Protein AF-A0A0G4NIA5-F1 (afdb_monomer_lite)

InterPro domains:
  IPR004276 Glycosyltransferase family 28, N-terminal domain [PF03033] (1-83)
  IPR050426 Glycosyltransferase 28 [PTHR4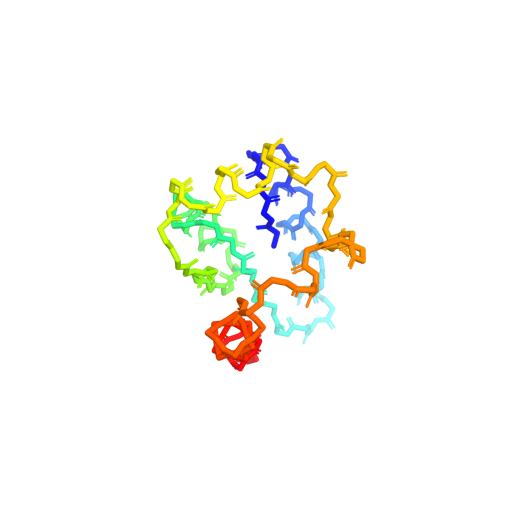8050] (1-91)

Foldseek 3Di:
DEDDPVVVVVVLVVQLVVVVVVDQAEDEYDPVCCCVSVVSVHHYDDLDDDPVVVVVVCVVDVDPDDDPVVVPPPCVPVVVVSVVVSVVRND

Organism: Verticillium longisporum (NCBI:txid100787)

Secondary structure (DSSP, 8-state):
--S-HHHHHHHHHHHHHHHHTT---EEEE-GGGHHHHHHTT-EEEE--S-HHHHHHHHHH-SSSS--GGGGSSSTHHHHHHHHHHHHHHT-

pLDDT: mean 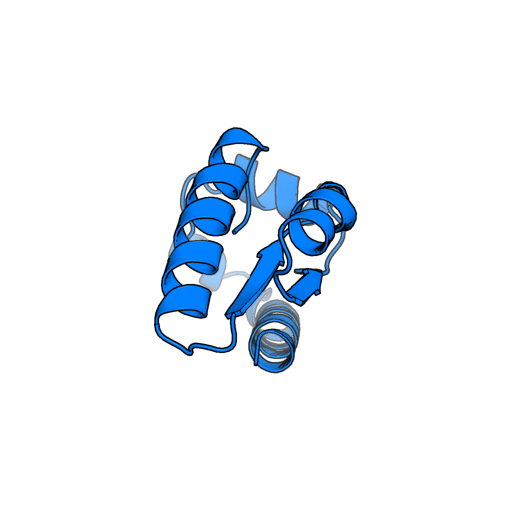74.3, std 18.68, range [42.88, 98.0]

Radius of gyration: 14.81 Å; chains: 1; bounding box: 32×23×42 Å

Sequence (91 aa):
VVGSRGDVQPFVALGNELQRHGHRVRLATHDTFADFVRKSGLEFYPIGGDPTELMAYMVKNPGLMPSMKSLRAGDIQKKRTMIAEMLEGCW

Structure (mmCIF, N/CA/C/O backbone):
data_AF-A0A0G4NIA5-F1
#
_entry.id   AF-A0A0G4NIA5-F1
#
loop_
_atom_site.group_PDB
_atom_site.id
_atom_site.type_symbol
_atom_site.label_atom_id
_atom_site.label_alt_id
_atom_site.label_comp_id
_atom_site.label_asym_id
_atom_site.label_entity_id
_atom_site.label_seq_id
_atom_site.pdbx_PDB_ins_code
_atom_site.Cartn_x
_atom_site.Cartn_y
_atom_site.Cartn_z
_atom_site.occupancy
_atom_site.B_iso_or_equiv
_atom_site.auth_seq_id
_atom_site.auth_comp_id
_atom_site.auth_asym_id
_atom_site.auth_atom_id
_atom_site.pdbx_PDB_model_num
ATOM 1 N N . VAL A 1 1 ? -0.840 0.037 -5.726 1.00 76.88 1 VAL A N 1
ATOM 2 C CA . VAL A 1 1 ? -0.041 1.280 -5.718 1.00 76.88 1 VAL A CA 1
ATOM 3 C C . VAL A 1 1 ? 1.402 0.908 -5.949 1.00 76.88 1 VAL A C 1
ATOM 5 O O . VAL A 1 1 ? 1.917 0.050 -5.248 1.00 76.88 1 VAL A O 1
ATOM 8 N N . VAL A 1 2 ? 2.031 1.517 -6.945 1.00 77.25 2 VAL A N 1
ATOM 9 C CA . VAL A 1 2 ? 3.441 1.293 -7.262 1.00 77.25 2 VAL A CA 1
ATOM 10 C C . VAL A 1 2 ? 4.107 2.662 -7.157 1.00 77.25 2 VAL A C 1
ATOM 12 O O . VAL A 1 2 ? 3.743 3.567 -7.899 1.00 77.25 2 VAL A O 1
ATOM 15 N N . GLY A 1 3 ? 4.978 2.846 -6.166 1.00 76.44 3 GLY A N 1
ATOM 16 C CA . GLY A 1 3 ? 5.553 4.152 -5.843 1.00 76.44 3 GLY A CA 1
ATOM 17 C C . GLY A 1 3 ? 6.326 4.158 -4.524 1.00 76.44 3 GLY A C 1
ATOM 18 O O . GLY A 1 3 ? 6.558 3.112 -3.914 1.00 76.44 3 GLY A O 1
ATOM 19 N N . SER A 1 4 ? 6.738 5.350 -4.103 1.00 83.25 4 SER A N 1
ATOM 20 C CA . SER A 1 4 ? 7.445 5.630 -2.851 1.00 83.25 4 SER A CA 1
ATOM 21 C C . SER A 1 4 ? 6.522 5.549 -1.625 1.00 83.25 4 SER A C 1
ATOM 23 O O . SER A 1 4 ? 5.305 5.408 -1.740 1.00 83.25 4 SER A O 1
ATOM 25 N N . ARG A 1 5 ? 7.074 5.723 -0.413 1.00 83.56 5 ARG A N 1
ATOM 26 C CA . ARG A 1 5 ? 6.256 5.830 0.812 1.00 83.56 5 ARG A CA 1
ATOM 27 C C . ARG A 1 5 ? 5.219 6.960 0.722 1.00 83.56 5 ARG A C 1
ATOM 29 O O . ARG A 1 5 ? 4.109 6.780 1.218 1.00 83.56 5 ARG A O 1
ATOM 36 N N . GLY A 1 6 ? 5.573 8.083 0.090 1.00 86.38 6 GLY A N 1
ATOM 37 C CA . GLY A 1 6 ? 4.666 9.217 -0.113 1.00 86.38 6 GLY A CA 1
ATOM 38 C C . GLY A 1 6 ? 3.474 8.866 -1.002 1.00 86.38 6 GLY A C 1
ATOM 39 O O . GLY A 1 6 ? 2.384 9.381 -0.784 1.00 86.38 6 GLY A O 1
ATOM 40 N N . ASP A 1 7 ? 3.656 7.922 -1.927 1.00 87.75 7 ASP A N 1
ATOM 41 C CA . ASP A 1 7 ? 2.583 7.407 -2.776 1.00 87.75 7 ASP A CA 1
ATOM 42 C C . ASP A 1 7 ? 1.718 6.379 -2.043 1.00 87.75 7 ASP A C 1
ATOM 44 O O . ASP A 1 7 ? 0.531 6.293 -2.309 1.00 87.75 7 ASP A O 1
ATOM 48 N N . VAL A 1 8 ? 2.276 5.596 -1.112 1.00 88.62 8 VAL A N 1
ATOM 49 C CA . VAL A 1 8 ? 1.538 4.537 -0.391 1.00 88.62 8 VAL A CA 1
ATOM 50 C C . VAL A 1 8 ? 0.691 5.094 0.760 1.00 88.62 8 VAL A C 1
ATOM 52 O O . VAL A 1 8 ? -0.418 4.616 1.001 1.00 88.62 8 VAL A O 1
ATOM 55 N N . GLN A 1 9 ? 1.181 6.108 1.475 1.00 93.00 9 GLN A N 1
ATOM 56 C CA . GLN A 1 9 ? 0.535 6.637 2.683 1.00 93.00 9 GLN 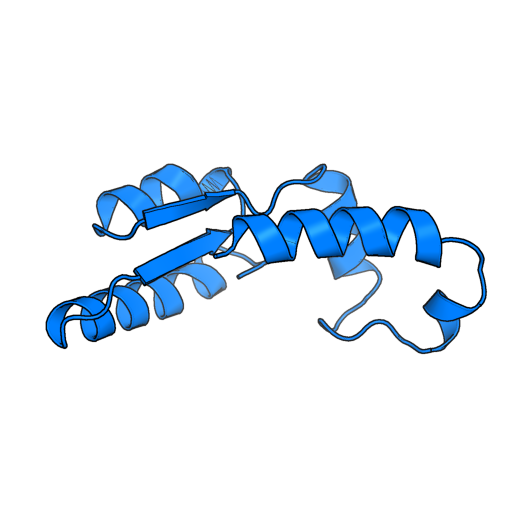A CA 1
ATOM 57 C C . GLN A 1 9 ? -0.900 7.172 2.467 1.00 93.00 9 GLN A C 1
ATOM 59 O O . GLN A 1 9 ? -1.762 6.851 3.289 1.00 93.00 9 GLN A O 1
ATOM 64 N N . PRO A 1 10 ? -1.220 7.911 1.385 1.00 95.75 10 PRO A N 1
ATOM 65 C CA . PRO A 1 10 ? -2.587 8.370 1.130 1.00 95.75 10 PRO A CA 1
ATOM 66 C C . PRO A 1 10 ? -3.583 7.220 0.929 1.00 95.75 10 PRO A C 1
ATOM 68 O O . PRO A 1 10 ? -4.726 7.314 1.369 1.00 95.75 10 PRO A O 1
ATOM 71 N N . PHE A 1 11 ? -3.153 6.107 0.324 1.00 94.81 11 PHE A N 1
ATOM 72 C CA . PHE A 1 11 ? -4.019 4.939 0.115 1.00 94.81 11 PHE A CA 1
ATOM 73 C C . PHE A 1 11 ? -4.237 4.140 1.394 1.00 94.81 11 PHE A C 1
ATOM 75 O O . PHE A 1 11 ? -5.296 3.543 1.558 1.00 94.81 11 PHE A O 1
ATOM 82 N N . VAL A 1 12 ? -3.274 4.161 2.318 1.00 95.50 12 VAL A N 1
ATOM 83 C CA . VAL A 1 12 ? -3.484 3.633 3.669 1.00 95.50 12 VAL A CA 1
ATOM 84 C C . VAL A 1 12 ? -4.555 4.448 4.396 1.00 95.50 12 VAL A C 1
ATOM 86 O O . VAL A 1 12 ? -5.491 3.875 4.947 1.00 95.50 12 VAL A O 1
ATOM 89 N N . ALA A 1 13 ? -4.468 5.781 4.350 1.00 96.12 13 ALA A N 1
ATOM 90 C CA . ALA A 1 13 ? -5.472 6.650 4.964 1.00 96.12 13 ALA A CA 1
ATOM 91 C C . ALA A 1 13 ? -6.869 6.434 4.355 1.00 96.12 13 ALA A C 1
ATOM 93 O O . ALA A 1 13 ? -7.840 6.261 5.090 1.00 96.12 13 ALA A O 1
ATOM 94 N N . LEU A 1 14 ? -6.957 6.369 3.022 1.00 96.94 14 LEU A N 1
ATOM 95 C CA . LEU A 1 14 ? -8.202 6.072 2.313 1.00 96.94 14 LEU A CA 1
ATOM 96 C C . LEU A 1 14 ? -8.755 4.687 2.674 1.00 96.94 14 LEU A C 1
ATOM 98 O O . LEU A 1 14 ? -9.949 4.549 2.923 1.00 96.94 14 LEU A O 1
ATOM 102 N N . GLY A 1 15 ? -7.900 3.664 2.719 1.00 96.25 15 GLY A N 1
ATOM 103 C CA . GLY A 1 15 ? -8.308 2.304 3.058 1.00 96.25 15 GLY A CA 1
ATOM 104 C C . GLY A 1 15 ? -8.879 2.201 4.469 1.00 96.25 15 GLY A C 1
ATOM 105 O O . GLY A 1 15 ? -9.903 1.553 4.668 1.00 96.25 15 GLY A O 1
ATOM 106 N N . ASN A 1 16 ? -8.262 2.889 5.429 1.00 96.94 16 ASN A N 1
ATOM 107 C CA . ASN A 1 16 ? -8.755 2.935 6.801 1.00 96.94 16 ASN A CA 1
ATOM 108 C C . ASN A 1 16 ? -10.127 3.619 6.882 1.00 96.94 16 ASN A C 1
ATOM 110 O O . ASN A 1 16 ? -11.000 3.148 7.607 1.00 96.94 16 ASN A O 1
ATOM 114 N N . GLU A 1 17 ? -10.344 4.699 6.126 1.00 98.00 17 GLU A N 1
ATOM 115 C CA . GLU A 1 17 ? -11.661 5.341 6.061 1.00 98.00 17 GLU A CA 1
ATOM 116 C C . GLU A 1 17 ? -12.700 4.394 5.447 1.00 98.00 17 GLU A C 1
ATOM 118 O O . GLU A 1 17 ? -13.753 4.177 6.033 1.00 98.00 17 GLU A O 1
ATOM 123 N N . LEU A 1 18 ? -12.385 3.727 4.335 1.00 97.31 18 LEU A N 1
ATOM 124 C CA . LEU A 1 18 ? -13.274 2.735 3.721 1.00 97.31 18 LEU A CA 1
ATOM 125 C C . LEU A 1 18 ? -13.621 1.574 4.676 1.00 97.31 18 LEU A C 1
ATOM 127 O O . LEU A 1 18 ? -14.775 1.145 4.712 1.00 97.31 18 LEU A O 1
ATOM 131 N N . GLN A 1 19 ? -12.676 1.102 5.498 1.00 96.56 19 GLN A N 1
ATOM 132 C CA . GLN A 1 19 ? -12.964 0.109 6.543 1.00 96.56 19 GLN A CA 1
ATOM 133 C C . GLN A 1 19 ? -13.979 0.619 7.575 1.00 96.56 19 GLN A C 1
ATOM 135 O O . GLN A 1 19 ? -14.844 -0.146 8.002 1.00 96.56 19 GLN A O 1
ATOM 140 N N . ARG A 1 20 ? -13.938 1.909 7.944 1.00 96.69 20 ARG A N 1
ATOM 141 C CA . ARG A 1 20 ? -14.930 2.514 8.856 1.00 96.69 20 ARG A CA 1
ATOM 142 C C . ARG A 1 20 ? -16.341 2.534 8.270 1.00 96.69 20 ARG A C 1
ATOM 144 O O . ARG A 1 20 ? -17.301 2.485 9.032 1.00 96.69 20 ARG A O 1
ATOM 151 N N . HIS A 1 21 ? -16.463 2.558 6.943 1.00 97.44 21 HIS A N 1
ATOM 152 C CA . HIS A 1 21 ? -17.737 2.429 6.219 1.00 97.44 21 HIS A CA 1
ATOM 153 C C . HIS A 1 21 ? -18.118 0.969 5.915 1.00 97.44 21 HIS A C 1
ATOM 155 O O . HIS A 1 21 ? -19.085 0.717 5.203 1.00 97.44 21 HIS A O 1
ATOM 161 N N . GLY A 1 22 ? -17.393 -0.007 6.475 1.00 96.06 22 GLY A N 1
ATOM 162 C CA . GLY A 1 22 ? -17.723 -1.432 6.385 1.00 96.06 22 GLY A CA 1
ATOM 163 C C . GLY A 1 22 ? -17.126 -2.163 5.179 1.00 96.06 22 GLY A C 1
ATOM 164 O O . GLY A 1 22 ? -17.507 -3.301 4.906 1.00 96.06 22 GLY A O 1
ATOM 165 N N . HIS A 1 23 ? -16.189 -1.551 4.451 1.00 96.75 23 HIS A 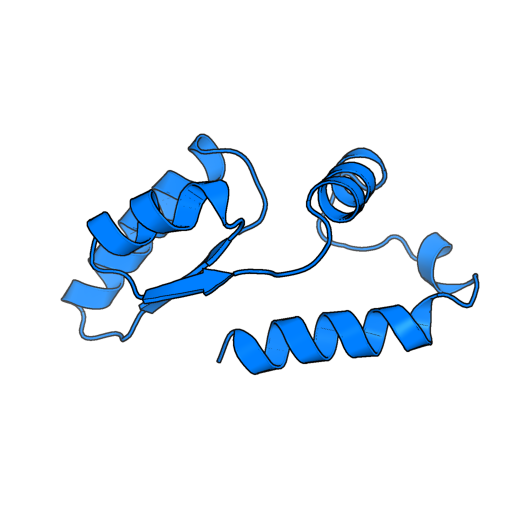N 1
ATOM 166 C CA . HIS A 1 23 ? -15.539 -2.202 3.315 1.00 96.75 23 HIS A CA 1
ATOM 167 C C . HIS A 1 23 ? -14.363 -3.085 3.750 1.00 96.75 23 HIS A C 1
ATOM 169 O O . HIS A 1 23 ? -13.521 -2.690 4.556 1.00 96.75 23 HIS A O 1
ATOM 175 N N . ARG A 1 24 ? -14.245 -4.270 3.141 1.00 94.88 24 ARG A N 1
ATOM 176 C CA . ARG A 1 24 ? -13.017 -5.071 3.191 1.00 94.88 24 ARG A CA 1
ATOM 177 C C . ARG A 1 24 ? -12.010 -4.471 2.215 1.00 94.88 24 ARG A C 1
ATOM 179 O O . ARG A 1 24 ? -12.266 -4.432 1.015 1.00 94.88 24 ARG A O 1
ATOM 186 N N . VAL A 1 25 ? -10.876 -4.008 2.730 1.00 95.69 25 VAL A N 1
ATOM 187 C CA . VAL A 1 25 ? -9.855 -3.320 1.934 1.00 95.69 25 VAL A CA 1
ATOM 188 C C . VAL A 1 25 ? -8.544 -4.091 1.962 1.00 95.69 25 VAL A C 1
ATOM 190 O O . VAL A 1 25 ? -8.030 -4.441 3.027 1.00 95.69 25 VAL A O 1
ATOM 193 N N . ARG A 1 26 ? -7.989 -4.296 0.768 1.00 94.69 26 ARG A N 1
ATOM 194 C CA . ARG A 1 26 ? -6.675 -4.882 0.524 1.00 94.69 26 ARG A CA 1
ATOM 195 C C . ARG A 1 26 ? -5.837 -3.910 -0.294 1.00 94.69 26 ARG A C 1
ATOM 197 O O . ARG A 1 26 ? -6.278 -3.441 -1.339 1.00 94.69 26 ARG A O 1
ATOM 204 N N . LEU A 1 27 ? -4.632 -3.601 0.179 1.00 92.81 27 LEU A N 1
ATOM 205 C CA . LEU A 1 27 ? -3.704 -2.710 -0.502 1.00 92.81 27 LEU A CA 1
ATOM 206 C C . LEU A 1 27 ? -2.587 -3.516 -1.164 1.00 92.81 27 LEU A C 1
ATOM 208 O O . LEU A 1 27 ? -1.769 -4.153 -0.498 1.00 92.81 27 LEU A O 1
ATOM 212 N N . ALA A 1 28 ? -2.557 -3.452 -2.493 1.00 91.62 28 ALA A N 1
ATOM 213 C CA . ALA A 1 28 ? -1.530 -4.076 -3.310 1.00 91.62 28 ALA A CA 1
ATOM 214 C C . ALA A 1 28 ? -0.338 -3.116 -3.501 1.00 91.62 28 ALA A C 1
ATOM 216 O O . ALA A 1 28 ? -0.530 -2.024 -4.042 1.00 91.62 28 ALA A O 1
ATOM 217 N N . THR A 1 29 ? 0.873 -3.462 -3.052 1.00 88.69 29 THR A N 1
ATOM 218 C CA . THR A 1 29 ? 2.104 -2.649 -3.223 1.00 88.69 29 THR A CA 1
ATOM 219 C C . THR A 1 29 ? 3.366 -3.523 -3.118 1.00 88.69 29 THR A C 1
ATOM 221 O O . THR A 1 29 ? 3.263 -4.746 -3.055 1.00 88.69 29 THR A O 1
ATOM 224 N N . HIS A 1 30 ? 4.559 -2.924 -3.144 1.00 84.75 30 HIS A N 1
ATOM 225 C CA . HIS A 1 30 ? 5.832 -3.634 -2.975 1.00 84.75 30 HIS A CA 1
ATOM 226 C C . HIS A 1 30 ? 5.988 -4.217 -1.562 1.00 84.75 30 HIS A C 1
ATOM 228 O O . HIS A 1 30 ? 5.552 -3.609 -0.579 1.00 84.75 30 HIS A O 1
ATOM 234 N N . ASP A 1 31 ? 6.702 -5.341 -1.455 1.00 87.25 31 ASP A N 1
ATOM 235 C CA . ASP A 1 31 ? 6.954 -6.055 -0.192 1.00 87.25 31 ASP A CA 1
ATOM 236 C C . ASP A 1 31 ? 7.624 -5.204 0.887 1.00 87.25 31 ASP A C 1
ATOM 238 O O . ASP A 1 31 ? 7.351 -5.371 2.075 1.00 87.25 31 ASP A O 1
ATOM 242 N N . THR A 1 32 ? 8.433 -4.218 0.494 1.00 86.75 32 THR A N 1
ATOM 243 C CA . THR A 1 32 ? 9.049 -3.247 1.412 1.00 86.75 32 THR A CA 1
ATOM 244 C C . THR A 1 32 ? 8.035 -2.444 2.229 1.00 86.75 32 THR A C 1
ATOM 246 O O . THR A 1 32 ? 8.387 -1.894 3.273 1.00 86.75 32 THR A O 1
ATOM 249 N N . PHE A 1 33 ? 6.774 -2.380 1.795 1.00 89.88 33 PHE A N 1
ATOM 250 C CA . PHE A 1 33 ? 5.692 -1.719 2.520 1.00 89.88 33 PHE A CA 1
ATOM 251 C C . PHE A 1 33 ? 4.724 -2.695 3.197 1.00 89.88 33 PHE A C 1
ATOM 253 O O . PHE A 1 33 ? 3.782 -2.232 3.837 1.00 89.88 33 PHE A O 1
ATOM 260 N N . ALA A 1 34 ? 4.946 -4.011 3.123 1.00 90.69 34 ALA A N 1
ATOM 261 C CA . ALA A 1 34 ? 4.033 -5.012 3.678 1.00 90.69 34 ALA A CA 1
ATOM 262 C C . ALA A 1 34 ? 3.727 -4.767 5.164 1.00 90.69 34 ALA A C 1
ATOM 264 O O . ALA A 1 34 ? 2.564 -4.718 5.566 1.00 90.69 34 ALA A O 1
ATOM 265 N N . ASP A 1 35 ? 4.761 -4.523 5.971 1.00 92.94 35 ASP A N 1
ATOM 266 C CA . ASP A 1 35 ? 4.604 -4.227 7.397 1.00 92.94 35 ASP A CA 1
ATOM 267 C C . ASP A 1 35 ? 3.888 -2.902 7.647 1.00 92.94 35 ASP A C 1
ATOM 269 O O . ASP A 1 35 ? 3.116 -2.785 8.595 1.00 92.94 35 ASP A O 1
ATOM 273 N N . PHE A 1 36 ? 4.135 -1.897 6.807 1.00 91.88 36 PHE A N 1
ATOM 274 C CA . PHE A 1 36 ? 3.480 -0.597 6.919 1.00 91.88 36 PHE A CA 1
ATOM 275 C C . PHE A 1 36 ? 1.969 -0.714 6.680 1.00 91.88 36 PHE A C 1
ATOM 277 O O . PHE A 1 36 ? 1.191 -0.147 7.442 1.00 91.88 36 PHE A O 1
ATOM 284 N N . VAL A 1 37 ? 1.566 -1.502 5.679 1.00 94.12 37 VAL A N 1
ATOM 285 C CA . VAL A 1 37 ? 0.158 -1.778 5.364 1.00 94.12 37 VAL A CA 1
ATOM 286 C C . VAL A 1 37 ? -0.499 -2.628 6.451 1.00 94.12 37 VAL A C 1
ATOM 288 O O . VAL A 1 37 ? -1.546 -2.264 6.974 1.00 94.12 37 VAL A O 1
ATOM 291 N N . ARG A 1 38 ? 0.124 -3.738 6.860 1.00 95.12 38 ARG A N 1
ATOM 292 C CA . ARG A 1 38 ? -0.464 -4.624 7.880 1.00 95.12 38 ARG A CA 1
ATOM 293 C C . ARG A 1 38 ? -0.632 -3.923 9.228 1.00 95.12 38 ARG A C 1
ATOM 295 O O . ARG A 1 38 ? -1.649 -4.110 9.888 1.00 95.12 38 ARG A O 1
ATOM 302 N N . LYS A 1 39 ? 0.326 -3.074 9.626 1.00 96.00 39 LYS A N 1
ATOM 303 C CA . LYS A 1 39 ? 0.237 -2.275 10.863 1.00 96.00 39 LYS A CA 1
ATOM 304 C C . LYS A 1 39 ? -0.902 -1.256 10.848 1.00 96.00 39 LYS A C 1
ATOM 306 O O . LYS A 1 39 ? -1.319 -0.837 11.922 1.00 96.00 39 LYS A O 1
ATOM 311 N N . SER A 1 40 ? -1.408 -0.861 9.678 1.00 94.19 40 SER A N 1
ATOM 312 C CA . SER A 1 40 ? -2.575 0.021 9.594 1.00 94.19 40 SER A CA 1
ATOM 313 C C . SER A 1 40 ? -3.907 -0.723 9.709 1.00 94.19 40 SER A C 1
ATOM 315 O O . SER A 1 40 ? -4.940 -0.067 9.747 1.00 94.19 40 SER A O 1
ATOM 317 N N . GLY A 1 41 ? -3.896 -2.061 9.769 1.00 94.44 41 GLY A N 1
ATOM 318 C CA . GLY A 1 41 ? -5.103 -2.892 9.822 1.00 94.44 41 GLY A CA 1
ATOM 319 C C . GLY A 1 41 ? -5.679 -3.260 8.450 1.00 94.44 41 GLY A C 1
ATOM 320 O O . GLY A 1 41 ? -6.738 -3.884 8.382 1.00 94.44 41 GLY A O 1
ATOM 321 N N . LEU A 1 42 ? -4.991 -2.911 7.359 1.00 95.94 42 LEU A N 1
ATOM 322 C CA . LEU A 1 42 ? -5.389 -3.275 5.999 1.00 95.94 42 LEU A CA 1
ATOM 323 C C . LEU A 1 42 ? -4.828 -4.643 5.605 1.00 95.94 42 LEU A C 1
ATOM 325 O O . LEU A 1 42 ? -3.727 -5.02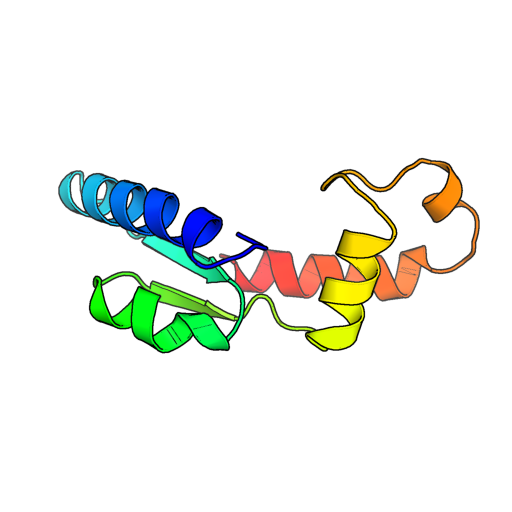8 6.011 1.00 95.94 42 LEU A O 1
ATOM 329 N N . GLU A 1 43 ? -5.554 -5.365 4.748 1.00 95.19 43 GLU A N 1
ATOM 330 C CA . GLU A 1 43 ? -4.977 -6.533 4.088 1.00 95.19 43 GLU A CA 1
ATOM 331 C C . GLU A 1 43 ? -3.876 -6.092 3.118 1.00 95.19 43 GLU A C 1
ATOM 333 O O . GLU A 1 43 ? -3.967 -5.043 2.480 1.00 95.19 43 GLU A O 1
ATOM 338 N N . PHE A 1 44 ? -2.837 -6.909 2.976 1.00 93.31 44 PHE A N 1
ATOM 339 C CA . PHE A 1 44 ? -1.722 -6.641 2.075 1.00 93.31 44 PHE A CA 1
ATOM 340 C C . PHE A 1 44 ? -1.694 -7.667 0.949 1.00 93.31 44 PHE A C 1
ATOM 342 O O . PHE A 1 44 ? -1.826 -8.865 1.207 1.00 93.31 44 PHE A O 1
ATOM 349 N N . TYR A 1 45 ? -1.454 -7.192 -0.272 1.00 89.62 45 TYR A N 1
ATOM 350 C CA . TYR A 1 45 ? -1.129 -8.045 -1.407 1.00 89.62 45 TYR A CA 1
ATOM 351 C C . TYR A 1 45 ? 0.215 -7.635 -2.019 1.00 89.62 45 TYR A C 1
ATOM 353 O O . TYR A 1 45 ? 0.395 -6.462 -2.366 1.00 89.62 45 TYR A O 1
ATOM 361 N N . PRO A 1 46 ? 1.170 -8.565 -2.158 1.00 85.88 46 PRO A N 1
ATOM 362 C CA . PRO A 1 46 ? 2.406 -8.273 -2.857 1.00 85.88 46 PRO A CA 1
ATOM 363 C C . PRO A 1 46 ? 2.094 -8.127 -4.341 1.00 85.88 46 PRO A C 1
ATOM 365 O O . PRO A 1 46 ? 1.600 -9.056 -4.968 1.00 85.88 46 PRO A O 1
ATOM 368 N N . ILE A 1 47 ? 2.402 -6.968 -4.923 1.00 79.19 47 ILE A N 1
ATOM 369 C CA . ILE A 1 47 ? 2.206 -6.751 -6.365 1.00 79.19 47 ILE A CA 1
ATOM 370 C C . ILE A 1 47 ? 3.053 -7.717 -7.220 1.00 79.19 47 ILE A C 1
ATOM 372 O O . ILE A 1 47 ? 2.742 -7.896 -8.391 1.00 79.19 47 ILE A O 1
ATOM 376 N N . GLY A 1 48 ? 4.033 -8.416 -6.628 1.00 67.75 48 GLY A N 1
ATOM 377 C CA . GLY A 1 48 ? 4.833 -9.445 -7.296 1.00 67.75 48 GLY A CA 1
ATOM 378 C C . GLY A 1 48 ? 5.743 -8.877 -8.390 1.00 67.75 48 GLY A C 1
ATOM 379 O O . GLY A 1 48 ? 5.648 -7.702 -8.729 1.00 67.75 48 GLY A O 1
ATOM 380 N N . GLY A 1 49 ? 6.636 -9.713 -8.928 1.00 60.78 49 GLY A N 1
ATOM 381 C CA . GLY A 1 49 ? 7.651 -9.337 -9.925 1.00 60.78 49 GLY A CA 1
ATOM 382 C C . GLY A 1 49 ? 8.983 -8.886 -9.310 1.00 60.78 49 GLY A C 1
ATOM 383 O O . GLY A 1 49 ? 9.035 -8.494 -8.146 1.00 60.78 49 GLY A O 1
ATOM 384 N N . ASP A 1 50 ? 10.078 -8.966 -10.077 1.00 57.47 50 ASP A N 1
ATOM 385 C CA . ASP A 1 50 ? 11.381 -8.466 -9.622 1.00 57.47 50 ASP A CA 1
ATOM 386 C C . ASP A 1 50 ? 11.268 -6.943 -9.404 1.00 57.47 50 ASP A C 1
ATOM 388 O O . ASP A 1 50 ? 10.970 -6.211 -10.357 1.00 57.47 50 ASP A O 1
ATOM 392 N N . PRO A 1 51 ? 11.495 -6.435 -8.176 1.00 57.12 51 PRO A N 1
ATOM 393 C CA . PRO A 1 51 ? 11.461 -5.004 -7.885 1.00 57.12 51 PRO A CA 1
ATOM 394 C C . PRO A 1 51 ? 12.344 -4.188 -8.834 1.00 57.12 51 PRO A C 1
ATOM 396 O O . PRO A 1 51 ? 12.001 -3.061 -9.181 1.00 57.12 51 PRO A O 1
ATOM 399 N N . THR A 1 52 ? 13.451 -4.767 -9.301 1.00 58.53 52 THR A N 1
ATOM 400 C CA . THR A 1 52 ? 14.376 -4.172 -10.269 1.00 58.53 52 THR A CA 1
ATOM 401 C C . THR A 1 52 ? 13.733 -4.041 -11.643 1.00 58.53 52 THR A C 1
ATOM 403 O O . THR A 1 52 ? 13.858 -2.995 -12.279 1.00 58.53 52 THR A O 1
ATOM 406 N N . GLU A 1 53 ? 13.009 -5.064 -12.102 1.00 60.91 53 GLU A N 1
ATOM 407 C CA . GLU A 1 53 ? 12.304 -5.042 -13.387 1.00 60.91 53 GLU A CA 1
ATOM 408 C C . GLU A 1 53 ? 11.118 -4.072 -13.362 1.00 60.91 53 GLU A C 1
ATOM 410 O O . GLU A 1 53 ? 10.934 -3.298 -14.305 1.00 60.91 53 GLU A O 1
ATOM 415 N N . LEU A 1 54 ? 10.357 -4.046 -12.264 1.00 58.12 54 LEU A N 1
ATOM 416 C CA . LEU A 1 54 ? 9.249 -3.107 -12.065 1.00 58.12 54 LEU A CA 1
ATOM 417 C C . LEU A 1 54 ? 9.731 -1.659 -11.945 1.00 58.12 54 LEU A C 1
ATOM 419 O O . LEU A 1 54 ? 9.169 -0.771 -12.591 1.00 58.12 54 LEU A O 1
ATOM 423 N N . MET A 1 55 ? 10.803 -1.401 -11.191 1.00 60.44 55 MET A N 1
ATOM 424 C CA . MET A 1 55 ? 11.416 -0.072 -11.122 1.00 60.44 55 MET A CA 1
ATOM 425 C C . MET A 1 55 ? 12.013 0.350 -12.466 1.00 60.44 55 MET A C 1
ATOM 427 O O . MET A 1 55 ? 11.773 1.474 -12.909 1.00 60.44 55 MET A O 1
ATOM 431 N N . ALA A 1 56 ? 12.724 -0.542 -13.163 1.00 62.12 56 ALA A N 1
ATOM 432 C CA . ALA A 1 56 ? 13.242 -0.269 -14.501 1.00 62.12 56 ALA A CA 1
ATOM 433 C C . ALA A 1 56 ? 12.112 0.038 -15.495 1.00 62.12 56 ALA A C 1
ATOM 435 O O . ALA A 1 56 ? 12.266 0.911 -16.350 1.00 62.12 56 ALA A O 1
ATOM 436 N N . TYR A 1 57 ? 10.964 -0.635 -15.375 1.00 55.91 57 TYR A N 1
ATOM 437 C CA . TYR A 1 57 ? 9.781 -0.349 -16.180 1.00 55.91 57 TYR A CA 1
ATOM 438 C C . TYR A 1 57 ? 9.198 1.038 -15.884 1.00 55.91 57 TYR A C 1
ATOM 440 O O . TYR A 1 57 ? 8.911 1.768 -16.833 1.00 55.91 57 TYR A O 1
ATOM 448 N N . MET A 1 58 ? 9.073 1.424 -14.608 1.00 57.38 58 MET A N 1
ATOM 449 C CA . MET A 1 58 ? 8.579 2.749 -14.202 1.00 57.38 58 MET A CA 1
ATOM 450 C C . MET A 1 58 ? 9.498 3.890 -14.646 1.00 57.38 58 MET A C 1
ATOM 452 O O . MET A 1 58 ? 9.019 4.921 -15.107 1.00 57.38 58 MET A O 1
ATOM 456 N N . VAL A 1 59 ? 10.819 3.702 -14.556 1.00 61.59 59 VAL A N 1
ATOM 457 C CA . VAL A 1 59 ? 11.798 4.690 -15.041 1.00 61.59 59 VAL A CA 1
ATOM 458 C C . VAL A 1 59 ? 11.755 4.798 -16.568 1.00 61.59 59 VAL A C 1
ATOM 460 O O . VAL A 1 59 ? 11.871 5.892 -17.115 1.00 61.59 59 VAL A O 1
ATOM 463 N N . LYS A 1 60 ? 11.555 3.677 -17.276 1.00 56.31 60 LYS A N 1
ATOM 464 C CA . LYS A 1 60 ? 11.446 3.660 -18.744 1.00 56.31 60 LYS A CA 1
ATOM 465 C C . LYS A 1 60 ? 10.098 4.159 -19.272 1.00 56.31 60 LYS A C 1
ATOM 467 O O . LYS A 1 60 ? 10.036 4.573 -20.426 1.00 56.31 60 LYS A O 1
ATOM 472 N N . ASN A 1 61 ? 9.034 4.109 -18.473 1.00 52.84 61 ASN A N 1
ATOM 473 C CA . ASN A 1 61 ? 7.684 4.501 -18.872 1.00 52.84 61 ASN A CA 1
ATOM 474 C C . ASN A 1 61 ? 7.091 5.426 -17.800 1.00 52.84 61 ASN A C 1
ATOM 476 O O . ASN A 1 61 ? 6.440 4.942 -16.871 1.00 52.84 61 ASN A O 1
ATOM 480 N N . PRO A 1 62 ? 7.299 6.751 -17.910 1.00 42.88 62 PRO A N 1
ATOM 481 C CA . PRO A 1 62 ? 6.673 7.721 -17.023 1.00 42.88 62 PRO A CA 1
ATOM 482 C C . PRO A 1 62 ? 5.169 7.771 -17.329 1.00 42.88 62 PRO A C 1
ATOM 484 O O . PRO A 1 62 ? 4.698 8.550 -18.154 1.00 42.88 62 PRO A O 1
ATOM 487 N N . GLY A 1 63 ? 4.425 6.853 -16.717 1.00 50.44 63 GLY A N 1
ATOM 488 C CA . GLY A 1 63 ? 2.994 6.665 -16.915 1.00 50.44 63 GLY A CA 1
ATOM 489 C C . GLY A 1 63 ? 2.588 5.198 -16.778 1.00 5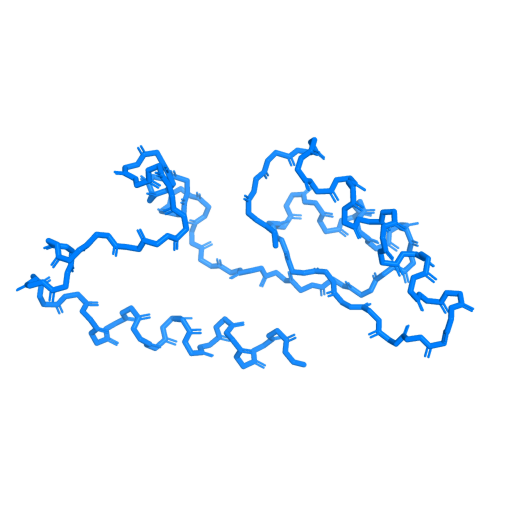0.44 63 GLY A C 1
ATOM 490 O O . GLY A 1 63 ? 3.155 4.317 -17.418 1.00 50.44 63 GLY A O 1
ATOM 491 N N . LEU A 1 64 ? 1.544 4.943 -15.983 1.00 52.41 64 LEU A N 1
ATOM 492 C CA . LEU A 1 64 ? 0.895 3.629 -15.829 1.00 52.41 64 LEU A CA 1
ATOM 493 C C . LEU A 1 64 ? 0.332 3.065 -17.149 1.00 52.41 64 LEU A C 1
ATOM 495 O O . LEU A 1 64 ? -0.019 1.890 -17.208 1.00 52.41 64 LEU A O 1
ATOM 499 N N . MET A 1 65 ? 0.249 3.883 -18.205 1.00 48.81 65 MET A N 1
ATOM 500 C CA . MET A 1 65 ? -0.218 3.467 -19.524 1.00 48.81 65 MET A CA 1
ATOM 501 C C . MET A 1 65 ? 0.961 3.119 -20.445 1.00 48.81 65 MET A C 1
ATOM 503 O O . MET A 1 65 ? 1.729 4.011 -20.815 1.00 48.81 65 MET A O 1
ATOM 507 N N . PRO A 1 66 ? 1.102 1.848 -20.868 1.00 45.84 66 PRO A N 1
ATOM 508 C CA . PRO A 1 66 ? 2.106 1.467 -21.850 1.00 45.84 66 PRO A CA 1
ATOM 509 C C . PRO A 1 66 ? 1.847 2.216 -23.163 1.00 45.84 66 PRO A C 1
ATOM 511 O O . PRO A 1 66 ? 0.743 2.168 -23.707 1.00 45.84 66 PRO A O 1
ATOM 514 N N . SER A 1 67 ? 2.860 2.899 -23.703 1.00 51.34 67 SER A N 1
ATOM 515 C CA . SER A 1 67 ? 2.739 3.533 -25.021 1.00 51.34 67 SER A CA 1
ATOM 516 C C . SER A 1 67 ? 2.528 2.475 -26.117 1.00 51.34 67 SER A C 1
ATOM 518 O O . SER A 1 67 ? 3.080 1.374 -26.044 1.00 51.34 67 SER A O 1
ATOM 520 N N . MET A 1 68 ? 1.786 2.810 -27.183 1.00 51.19 68 MET A N 1
ATOM 521 C CA . MET A 1 68 ? 1.512 1.890 -28.304 1.00 51.19 68 MET A CA 1
ATOM 522 C C . MET A 1 68 ? 2.776 1.316 -28.976 1.00 51.19 68 MET A C 1
ATOM 524 O O . MET A 1 68 ? 2.701 0.284 -29.644 1.00 51.19 68 MET A O 1
ATOM 528 N N . LYS A 1 69 ? 3.953 1.932 -28.784 1.00 48.62 69 LYS A N 1
ATOM 529 C CA . LYS A 1 69 ? 5.234 1.398 -29.275 1.00 48.62 69 LYS A CA 1
ATOM 530 C C . LYS A 1 69 ? 5.660 0.112 -28.552 1.00 48.62 69 LYS A C 1
ATOM 532 O O . LYS A 1 69 ? 6.266 -0.745 -29.186 1.00 48.62 69 LYS A O 1
ATOM 537 N N . SER A 1 70 ? 5.277 -0.071 -27.288 1.00 51.12 70 SER A N 1
ATOM 538 C CA . SER A 1 70 ? 5.597 -1.258 -26.478 1.00 51.12 70 SER A CA 1
ATOM 539 C C . SER A 1 70 ? 4.745 -2.487 -26.837 1.00 51.12 70 SER A C 1
ATOM 541 O O . SER A 1 70 ? 5.081 -3.601 -26.445 1.00 51.12 70 SER A O 1
ATOM 543 N N . LEU A 1 71 ? 3.653 -2.302 -27.594 1.00 47.84 71 LEU A N 1
ATOM 544 C CA . LEU A 1 71 ? 2.760 -3.380 -28.046 1.00 47.84 71 LEU A CA 1
ATOM 545 C C . LEU A 1 71 ? 3.308 -4.144 -29.265 1.00 47.84 71 LEU A C 1
ATOM 547 O O . LEU A 1 71 ? 2.915 -5.279 -29.506 1.00 47.84 71 LEU A O 1
ATOM 551 N N . ARG A 1 72 ? 4.209 -3.559 -30.062 1.00 52.28 72 ARG A N 1
ATOM 552 C CA . ARG A 1 72 ? 4.621 -4.164 -31.345 1.00 52.28 72 ARG A CA 1
ATOM 553 C C . ARG A 1 72 ? 5.739 -5.205 -31.246 1.00 52.28 72 ARG A C 1
ATOM 555 O O . ARG A 1 72 ? 5.981 -5.902 -32.224 1.00 52.28 72 ARG A O 1
ATOM 562 N N . ALA A 1 73 ? 6.400 -5.338 -30.100 1.00 48.66 73 ALA A N 1
ATOM 563 C CA . ALA A 1 73 ? 7.597 -6.163 -29.962 1.00 48.66 73 ALA A CA 1
ATOM 564 C C . ALA A 1 73 ? 7.356 -7.394 -29.078 1.00 48.66 73 ALA A C 1
ATOM 566 O O . ALA A 1 73 ? 7.895 -7.427 -27.988 1.00 48.66 73 ALA A O 1
ATOM 567 N N . GLY A 1 74 ? 6.531 -8.366 -29.506 1.00 51.19 74 GLY A N 1
ATOM 568 C CA . GLY A 1 74 ? 6.515 -9.771 -29.020 1.00 51.19 74 GLY A CA 1
ATOM 569 C C . GLY A 1 74 ? 6.292 -10.068 -27.519 1.00 51.19 74 GLY A C 1
ATOM 570 O O . GLY A 1 74 ? 6.017 -11.206 -27.154 1.00 51.19 74 GLY A O 1
ATOM 571 N N . ASP A 1 75 ? 6.337 -9.061 -26.653 1.00 53.03 75 ASP A N 1
ATOM 572 C CA . ASP A 1 75 ? 6.312 -9.125 -25.193 1.00 53.03 75 ASP A CA 1
ATOM 573 C C . ASP A 1 75 ? 4.902 -9.344 -24.634 1.00 53.03 75 ASP A C 1
ATOM 575 O O . ASP A 1 75 ? 4.725 -9.567 -23.437 1.00 53.03 75 ASP A O 1
ATOM 579 N N . ILE A 1 76 ? 3.876 -9.241 -25.484 1.00 53.34 76 ILE A N 1
ATOM 580 C CA . ILE A 1 76 ? 2.471 -9.211 -25.072 1.00 53.34 76 ILE A CA 1
ATOM 581 C C . ILE A 1 76 ? 2.061 -10.508 -24.368 1.00 53.34 76 ILE A C 1
ATOM 583 O O . ILE A 1 76 ? 1.278 -10.449 -23.427 1.00 53.34 76 ILE A O 1
ATOM 587 N N . GLN A 1 77 ? 2.569 -11.674 -24.773 1.00 49.09 77 GLN A N 1
ATOM 588 C CA . GLN A 1 77 ? 2.056 -12.940 -24.241 1.00 49.09 77 GLN A CA 1
ATOM 589 C C . GLN A 1 77 ? 2.541 -13.221 -22.812 1.00 49.09 77 GLN A C 1
ATOM 591 O O . GLN A 1 77 ? 1.712 -13.463 -21.940 1.00 49.09 77 GLN A O 1
ATOM 596 N N . LYS A 1 78 ? 3.846 -13.072 -22.531 1.00 55.00 78 LYS A N 1
ATOM 597 C CA . LYS A 1 78 ? 4.382 -13.148 -21.156 1.00 55.00 78 LYS A CA 1
ATOM 598 C C . LYS A 1 78 ? 3.839 -12.023 -20.266 1.00 55.00 78 LYS A C 1
ATOM 600 O O . LYS A 1 78 ? 3.491 -12.275 -19.116 1.00 55.00 78 LYS A O 1
ATOM 605 N N . LYS A 1 79 ? 3.703 -10.800 -20.802 1.00 54.31 79 LYS A N 1
ATOM 606 C CA . LYS A 1 79 ? 3.145 -9.658 -20.054 1.00 54.31 79 LYS A CA 1
ATOM 607 C C . LYS A 1 79 ? 1.671 -9.837 -19.704 1.00 54.31 79 LYS A C 1
ATOM 609 O O . LYS A 1 79 ? 1.266 -9.413 -18.631 1.00 54.31 79 LYS A O 1
ATOM 614 N N . ARG A 1 80 ? 0.865 -10.461 -20.571 1.00 56.91 80 ARG A N 1
ATOM 615 C CA . ARG A 1 80 ? -0.550 -10.735 -20.277 1.00 56.91 80 ARG A CA 1
ATOM 616 C C . ARG A 1 80 ? -0.714 -11.754 -19.161 1.00 56.91 80 ARG A C 1
ATOM 618 O O . ARG A 1 80 ? -1.586 -11.540 -18.334 1.00 56.91 80 ARG A O 1
ATOM 625 N N . THR A 1 81 ? 0.116 -12.797 -19.110 1.00 59.44 81 THR A N 1
ATOM 626 C CA . THR A 1 81 ? 0.093 -13.767 -18.003 1.00 59.44 81 THR A CA 1
ATOM 627 C C . THR A 1 81 ? 0.480 -13.106 -16.684 1.00 59.44 81 THR A C 1
ATOM 629 O O . THR A 1 81 ? -0.270 -13.219 -15.728 1.00 59.44 81 THR A O 1
ATOM 632 N N . MET A 1 82 ? 1.564 -12.324 -16.657 1.00 59.22 82 MET A N 1
ATOM 633 C CA . MET A 1 82 ? 1.979 -11.595 -15.450 1.00 59.22 82 MET A CA 1
ATOM 634 C C . MET A 1 82 ? 0.906 -10.596 -14.985 1.00 59.22 82 MET A C 1
ATOM 636 O O . MET A 1 82 ? 0.554 -10.569 -13.813 1.00 59.22 82 MET A O 1
ATOM 640 N N . ILE A 1 83 ? 0.337 -9.798 -15.897 1.00 63.06 83 ILE A N 1
ATOM 641 C CA . ILE A 1 83 ? -0.744 -8.861 -15.553 1.00 63.06 83 ILE A CA 1
ATOM 642 C C . ILE A 1 83 ? -2.000 -9.617 -15.098 1.00 63.06 83 ILE A C 1
ATOM 644 O O . ILE A 1 83 ? -2.661 -9.162 -14.172 1.00 63.06 83 ILE A O 1
ATOM 648 N N . ALA A 1 84 ? -2.332 -10.755 -15.712 1.00 64.06 84 ALA A N 1
ATOM 649 C CA . ALA A 1 84 ? -3.459 -11.581 -15.288 1.00 64.06 84 ALA A CA 1
ATOM 650 C C . ALA A 1 84 ? -3.244 -12.152 -13.880 1.00 64.06 84 ALA A C 1
ATOM 652 O O . ALA A 1 84 ? -4.132 -12.006 -13.054 1.00 64.06 84 ALA A O 1
ATOM 653 N N . GLU A 1 85 ? -2.063 -12.691 -13.566 1.00 65.69 85 GLU A N 1
ATOM 654 C CA . GLU A 1 85 ? -1.716 -13.168 -12.218 1.00 65.69 85 GLU A CA 1
ATOM 655 C C . GLU A 1 85 ? -1.784 -12.041 -11.177 1.00 65.69 85 GLU A C 1
ATOM 657 O O . GLU A 1 85 ? -2.349 -12.220 -10.097 1.00 65.69 85 GLU A O 1
ATOM 662 N N . MET A 1 86 ? -1.272 -10.850 -11.515 1.00 62.12 86 MET A N 1
ATOM 663 C CA . MET A 1 86 ? -1.367 -9.670 -10.651 1.00 62.12 86 MET A CA 1
ATOM 664 C C . MET A 1 86 ? -2.823 -9.250 -10.423 1.00 62.12 86 MET A C 1
ATOM 666 O O . MET A 1 86 ? -3.190 -8.906 -9.302 1.00 62.12 86 MET A O 1
ATOM 670 N N . LEU A 1 87 ? -3.656 -9.259 -11.470 1.00 63.16 87 LEU A N 1
ATOM 671 C CA . LEU A 1 87 ? -5.069 -8.882 -11.384 1.00 63.16 87 LEU A CA 1
ATOM 672 C C . LEU A 1 87 ? -5.902 -9.923 -10.631 1.00 63.16 87 LEU A C 1
ATOM 674 O O . LEU A 1 87 ? -6.736 -9.536 -9.816 1.00 63.16 87 LEU A O 1
ATOM 678 N N . GLU A 1 88 ? -5.665 -11.215 -10.862 1.00 64.75 88 GLU A N 1
ATOM 679 C CA . GLU A 1 88 ? -6.355 -12.308 -10.171 1.00 64.75 88 GLU A CA 1
ATOM 680 C C . GLU A 1 88 ? -6.023 -12.326 -8.678 1.00 64.75 88 GLU A C 1
ATOM 682 O O . GLU A 1 88 ? -6.923 -12.485 -7.858 1.00 64.75 88 GLU A O 1
ATOM 687 N N . GLY A 1 89 ? -4.765 -12.101 -8.290 1.00 58.97 89 GLY A N 1
ATOM 688 C CA . GLY A 1 89 ? -4.417 -12.066 -6.869 1.00 58.97 89 GLY A CA 1
ATOM 689 C C . GLY A 1 89 ? -4.792 -10.764 -6.147 1.00 58.97 89 GLY A C 1
ATOM 690 O O . GLY A 1 89 ? -4.887 -10.744 -4.917 1.00 58.97 89 GLY A O 1
ATOM 691 N N . CYS A 1 90 ? -5.070 -9.683 -6.885 1.00 56.22 90 CYS A N 1
ATOM 692 C CA . CYS A 1 90 ? -5.607 -8.448 -6.307 1.00 56.22 90 CYS A CA 1
ATOM 693 C C . CYS A 1 90 ? -7.078 -8.560 -5.846 1.00 56.22 90 CYS A C 1
ATOM 695 O O . CYS A 1 90 ? -7.551 -7.615 -5.209 1.00 56.22 90 CYS A O 1
ATOM 697 N N . TRP A 1 91 ? -7.781 -9.666 -6.135 1.00 53.31 91 TRP A N 1
ATOM 698 C CA . TRP A 1 91 ? -9.176 -9.919 -5.731 1.00 53.31 91 TRP A CA 1
ATOM 699 C C . TRP A 1 91 ? -9.299 -10.688 -4.395 1.00 53.31 91 TRP A C 1
ATOM 701 O O . TRP A 1 91 ? -8.404 -11.496 -4.041 1.00 53.31 91 TRP A O 1
#